Protein AF-A0A9D7AI41-F1 (afdb_monomer)

Sequence (72 aa):
MSRRQLANYMVTEYIAAELAILTGAQSYSIAGKSLTRANLNDITKMRQYWERRVAAFNGRGGRVVKTVHIRD

pLDDT: mean 79.19, std 13.68, range [48.59, 93.44]

Secondary structure (DSSP, 8-state):
--HHHHHHHHHHHHHHHHHHHHTT-SEEEETTEEEEGGGHHHHHHHHHHHHHHHHHHH-S------------

Nearest PDB structures (foldseek):
  8gtd-assembly1_M  TM=5.823E-01  e=2.184E-02  Dinoroseobacter phage vB_DshS-R4C
  3r4i-assembly5_E  TM=5.485E-01  e=2.191E+00  Paraburkholderia xenovorans LB400
  3r4i-assembly1_A  TM=5.508E-01  e=2.340E+00  Paraburkholderia xenovorans LB400

InterPro domains:
  IPR046146 Protein of unknown function DUF6148 [PF19645] (12-71)

Radius of gyration: 14.45 Å; Cα contacts (8 Å, |Δi|>4): 55; chains: 1; bounding box: 27×44×32 Å

Foldseek 3Di:
DDPLVVLVVLLVQLVVQLVCQVVPNQWDDDPNDIDGVVCNVVSVVSNVVSVVVNVVVVDVDDDDDPPDDDDD

Solvent-accessible surface area (backbone atoms only — not comparable to full-atom values): 4375 Å² total; per-residue (Å²): 134,52,74,63,57,48,26,52,50,50,29,52,53,35,49,52,46,52,49,43,37,72,76,66,37,65,61,43,75,56,98,93,40,84,44,39,56,91,40,48,71,58,45,54,52,51,27,53,52,27,46,52,49,38,46,52,74,74,36,95,75,83,88,80,81,85,83,80,83,85,76,136

Organism: NCBI:txid2738837

Structure (mmCIF, N/CA/C/O backbone):
data_AF-A0A9D7AI41-F1
#
_entry.id   AF-A0A9D7AI41-F1
#
loop_
_atom_site.group_PDB
_atom_site.id
_atom_site.type_symbol
_atom_site.label_atom_id
_atom_site.label_alt_id
_atom_site.label_comp_id
_atom_site.label_asym_id
_atom_site.label_entity_id
_atom_site.label_seq_id
_atom_site.pdbx_PDB_ins_code
_atom_site.Cartn_x
_atom_site.Cartn_y
_atom_site.Cartn_z
_atom_site.occupancy
_atom_site.B_iso_or_equiv
_atom_site.auth_seq_id
_atom_site.auth_comp_id
_atom_site.auth_asym_id
_atom_site.auth_atom_id
_atom_site.pdbx_PDB_model_num
ATOM 1 N N . MET A 1 1 ? 4.405 12.508 -13.698 1.00 76.00 1 MET A N 1
ATOM 2 C CA . MET A 1 1 ? 4.895 11.373 -12.880 1.00 76.00 1 MET A CA 1
ATOM 3 C C . MET A 1 1 ? 5.167 10.180 -13.792 1.00 76.00 1 MET A C 1
ATOM 5 O O . MET A 1 1 ? 4.319 9.871 -14.619 1.00 76.00 1 MET A O 1
ATOM 9 N N . SER A 1 2 ? 6.333 9.535 -13.702 1.00 90.94 2 SER A N 1
ATOM 10 C CA . SER A 1 2 ? 6.664 8.349 -14.517 1.00 90.94 2 SER A CA 1
ATOM 11 C C . SER A 1 2 ? 6.038 7.060 -13.960 1.00 90.94 2 SER A C 1
ATOM 13 O O . SER A 1 2 ? 5.723 6.981 -12.775 1.00 90.94 2 SER A O 1
ATOM 15 N N . ARG A 1 3 ? 5.894 6.011 -14.789 1.00 87.88 3 ARG A N 1
ATOM 16 C CA . ARG A 1 3 ? 5.316 4.713 -14.364 1.00 87.88 3 ARG A CA 1
ATOM 17 C C . ARG A 1 3 ? 6.072 4.065 -13.198 1.00 87.88 3 ARG A C 1
ATOM 19 O O . ARG A 1 3 ? 5.448 3.476 -12.321 1.00 87.88 3 ARG A O 1
ATOM 26 N N . ARG A 1 4 ? 7.401 4.205 -13.169 1.00 88.94 4 ARG A N 1
ATOM 27 C CA . ARG A 1 4 ? 8.245 3.734 -12.062 1.00 88.94 4 ARG A CA 1
ATOM 28 C C . ARG A 1 4 ? 8.006 4.544 -10.788 1.00 88.94 4 ARG A C 1
ATOM 30 O O . ARG A 1 4 ? 7.850 3.956 -9.724 1.00 88.94 4 ARG A O 1
ATOM 37 N N . GLN A 1 5 ? 7.927 5.873 -10.900 1.00 91.25 5 GLN A N 1
ATOM 38 C CA . GLN A 1 5 ? 7.590 6.739 -9.764 1.00 91.25 5 GLN A CA 1
ATOM 39 C C . GLN A 1 5 ? 6.199 6.415 -9.212 1.00 91.25 5 GLN A C 1
ATOM 41 O O . GLN A 1 5 ? 6.045 6.329 -8.001 1.00 91.25 5 GLN A O 1
ATOM 46 N N . LEU A 1 6 ? 5.215 6.169 -10.085 1.00 92.25 6 LEU A N 1
ATOM 47 C CA . LEU A 1 6 ? 3.874 5.744 -9.683 1.00 92.25 6 LEU A CA 1
ATOM 48 C C . LEU A 1 6 ? 3.912 4.420 -8.917 1.00 92.25 6 LEU A C 1
ATOM 50 O O . LEU A 1 6 ? 3.288 4.314 -7.871 1.00 92.25 6 LEU A O 1
ATOM 54 N N . ALA A 1 7 ? 4.660 3.425 -9.397 1.00 90.69 7 ALA A N 1
ATOM 55 C CA . ALA A 1 7 ? 4.757 2.139 -8.712 1.00 90.69 7 ALA A CA 1
ATOM 56 C C . ALA A 1 7 ? 5.358 2.274 -7.302 1.00 90.69 7 ALA A C 1
ATOM 58 O O . ALA A 1 7 ? 4.788 1.735 -6.360 1.00 90.69 7 ALA A O 1
ATOM 59 N N . ASN A 1 8 ? 6.441 3.042 -7.147 1.00 90.25 8 ASN A N 1
ATOM 60 C CA . ASN A 1 8 ? 7.028 3.324 -5.832 1.00 90.25 8 ASN A CA 1
ATOM 61 C C . ASN A 1 8 ? 6.047 4.058 -4.913 1.00 90.25 8 ASN A C 1
ATOM 63 O O . ASN A 1 8 ? 5.893 3.679 -3.758 1.00 90.25 8 ASN A O 1
ATOM 67 N N . TYR A 1 9 ? 5.357 5.073 -5.440 1.00 93.44 9 TYR A N 1
ATOM 68 C CA . TYR A 1 9 ? 4.355 5.827 -4.693 1.00 93.44 9 TYR A CA 1
ATOM 69 C C . TYR A 1 9 ? 3.233 4.920 -4.176 1.00 93.44 9 TYR A C 1
ATOM 71 O O . TYR A 1 9 ? 2.931 4.931 -2.988 1.00 93.44 9 TYR A O 1
ATOM 79 N N . MET A 1 10 ? 2.681 4.059 -5.036 1.00 92.69 10 MET A N 1
ATOM 80 C CA . MET A 1 10 ? 1.621 3.139 -4.629 1.00 92.69 10 MET A CA 1
ATOM 81 C C . MET A 1 10 ? 2.090 2.146 -3.557 1.00 92.69 10 MET A C 1
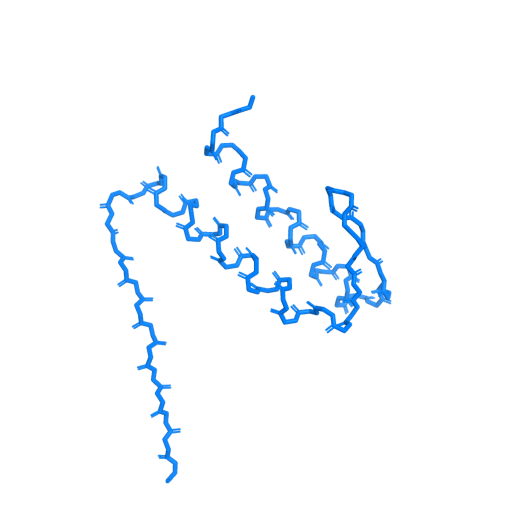ATOM 83 O O . MET A 1 10 ? 1.328 1.870 -2.638 1.00 92.69 10 MET A O 1
ATOM 87 N N . VAL A 1 11 ? 3.321 1.618 -3.634 1.00 91.75 11 VAL A N 1
ATOM 88 C CA . VAL A 1 11 ? 3.861 0.735 -2.578 1.00 91.75 11 VAL A CA 1
ATOM 89 C C . VAL A 1 11 ? 3.860 1.446 -1.225 1.00 91.75 11 VAL A C 1
ATOM 91 O O . VAL A 1 11 ? 3.354 0.885 -0.256 1.00 91.75 11 VAL A O 1
ATOM 94 N N . THR A 1 12 ? 4.366 2.680 -1.167 1.00 92.81 12 THR A N 1
ATOM 95 C CA . THR A 1 12 ? 4.402 3.475 0.070 1.00 92.81 12 THR A CA 1
ATOM 96 C C . THR A 1 12 ? 3.008 3.682 0.653 1.00 92.81 12 THR A C 1
ATOM 9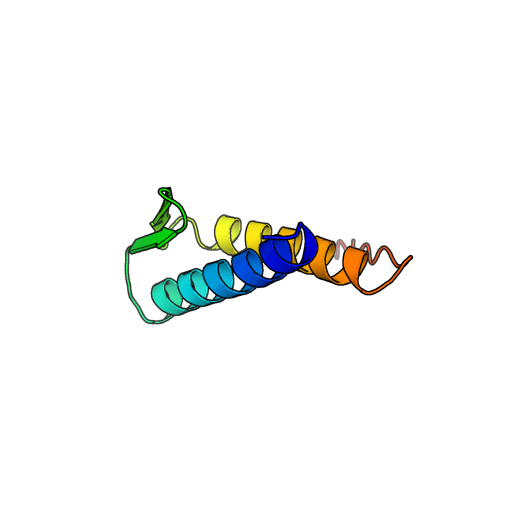8 O O . THR A 1 12 ? 2.795 3.459 1.841 1.00 92.81 12 THR A O 1
ATOM 101 N N . GLU A 1 13 ? 2.043 4.053 -0.183 1.00 92.31 13 GLU A N 1
ATOM 102 C CA . GLU A 1 13 ? 0.671 4.305 0.255 1.00 92.31 13 G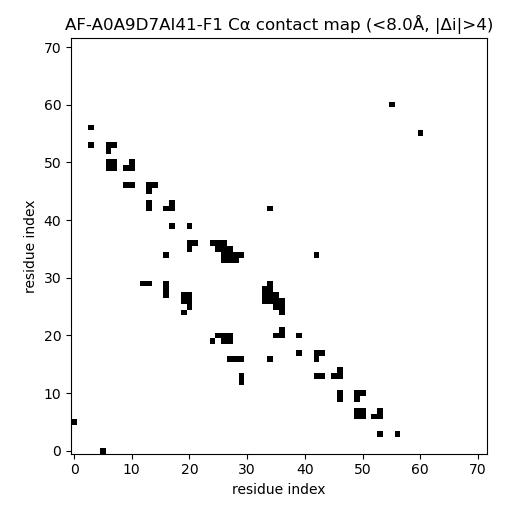LU A CA 1
ATOM 103 C C . GLU A 1 13 ? -0.024 3.032 0.776 1.00 92.31 13 GLU A C 1
ATOM 105 O O . GLU A 1 13 ? -0.713 3.066 1.795 1.00 92.31 13 GLU A O 1
ATOM 110 N N . TYR A 1 14 ? 0.192 1.876 0.134 1.00 90.19 14 TYR A N 1
ATOM 111 C CA . TYR A 1 14 ? -0.357 0.606 0.625 1.00 90.19 14 TYR A CA 1
ATOM 112 C C . TYR A 1 14 ? 0.309 0.137 1.928 1.00 90.19 14 TYR A C 1
ATOM 114 O O . TYR A 1 14 ? -0.379 -0.436 2.769 1.00 90.19 14 TYR A O 1
ATOM 122 N N . ILE A 1 15 ? 1.606 0.403 2.129 1.00 90.88 15 ILE A N 1
ATOM 123 C CA . ILE A 1 15 ? 2.288 0.153 3.413 1.00 90.88 15 ILE A CA 1
ATOM 124 C C . ILE A 1 15 ? 1.703 1.045 4.513 1.00 90.88 15 ILE A C 1
ATOM 126 O O . ILE A 1 15 ? 1.423 0.560 5.607 1.00 90.88 15 ILE A O 1
ATOM 130 N N . ALA A 1 16 ? 1.487 2.331 4.228 1.00 88.94 16 ALA A N 1
ATOM 131 C CA . ALA A 1 16 ? 0.893 3.264 5.183 1.00 88.94 16 ALA A CA 1
ATOM 132 C C . ALA A 1 16 ? -0.530 2.841 5.580 1.00 88.94 16 ALA A C 1
ATOM 134 O O . ALA A 1 16 ? -0.865 2.848 6.764 1.00 88.94 16 ALA A O 1
ATOM 135 N N . ALA A 1 17 ? -1.340 2.403 4.612 1.00 87.62 17 ALA A N 1
ATOM 136 C CA . 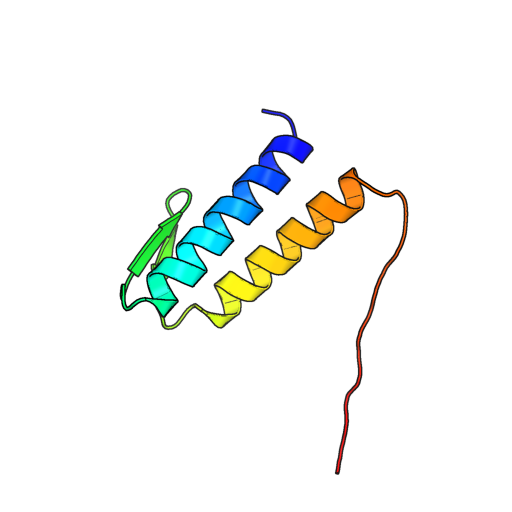ALA A 1 17 ? -2.680 1.883 4.869 1.00 87.62 17 ALA A CA 1
ATOM 137 C C . ALA A 1 17 ? -2.661 0.589 5.703 1.00 87.62 17 ALA A C 1
ATOM 139 O O . ALA A 1 17 ? -3.441 0.455 6.646 1.00 87.62 17 ALA A O 1
ATOM 140 N N . GLU A 1 18 ? -1.764 -0.353 5.383 1.00 86.50 18 GLU A N 1
ATOM 141 C CA . GLU A 1 18 ? -1.576 -1.597 6.143 1.00 86.50 18 GLU A CA 1
ATOM 142 C C . GLU A 1 18 ? -1.180 -1.287 7.594 1.00 86.50 18 GLU A C 1
ATOM 144 O O . GLU A 1 18 ? -1.795 -1.807 8.524 1.00 86.50 18 GLU A O 1
ATOM 149 N N . LEU A 1 19 ? -0.232 -0.368 7.799 1.00 88.69 19 LEU A N 1
ATOM 150 C CA . LEU A 1 19 ? 0.208 0.047 9.128 1.00 88.69 19 LEU A CA 1
ATOM 151 C C . LEU A 1 19 ? -0.904 0.748 9.914 1.00 88.69 19 LEU A C 1
ATOM 153 O O . LEU A 1 19 ? -1.118 0.396 11.067 1.00 88.69 19 LEU A O 1
ATOM 157 N N . ALA A 1 20 ? -1.649 1.673 9.302 1.00 86.56 20 ALA A N 1
ATOM 158 C CA . ALA A 1 20 ? -2.772 2.351 9.953 1.00 86.56 20 ALA A CA 1
ATOM 159 C C . ALA A 1 20 ? -3.842 1.355 10.427 1.00 86.56 20 ALA A C 1
ATOM 161 O O . ALA A 1 20 ? -4.332 1.439 11.553 1.00 86.56 20 ALA A O 1
ATOM 162 N N . ILE A 1 21 ? -4.174 0.374 9.587 1.00 83.19 21 ILE A N 1
ATOM 163 C CA . ILE A 1 21 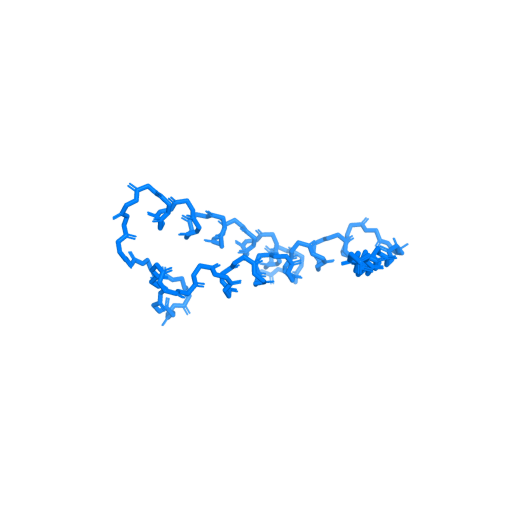? -5.145 -0.666 9.931 1.00 83.19 21 ILE A CA 1
ATOM 164 C C . ILE A 1 21 ? -4.635 -1.561 11.065 1.00 83.19 21 ILE A C 1
ATOM 166 O O . ILE A 1 21 ? -5.403 -1.929 11.958 1.00 83.19 21 ILE A O 1
ATOM 170 N N . LEU A 1 22 ? -3.346 -1.908 11.049 1.00 83.12 22 LEU A N 1
ATOM 171 C CA . LEU A 1 22 ? -2.719 -2.733 12.082 1.00 83.12 22 LEU A CA 1
ATOM 172 C C . LEU A 1 22 ? -2.580 -2.002 13.425 1.00 83.12 22 LEU A C 1
ATOM 174 O O . LEU A 1 22 ? -2.730 -2.637 14.466 1.00 83.12 22 LEU A O 1
ATOM 178 N N . THR A 1 23 ? -2.347 -0.686 13.426 1.00 84.19 23 THR A N 1
ATOM 179 C CA . THR A 1 23 ? -2.248 0.132 14.651 1.00 84.19 23 THR A CA 1
ATOM 180 C C . THR A 1 23 ? -3.604 0.499 15.255 1.00 84.19 23 THR A C 1
ATOM 182 O O . THR A 1 23 ? -3.658 1.164 16.288 1.00 84.19 23 THR A O 1
ATOM 185 N N . GLY A 1 24 ? -4.702 0.024 14.660 1.00 72.06 24 GLY A N 1
ATOM 186 C CA . GLY A 1 24 ? -6.047 0.131 15.222 1.00 72.06 24 GLY A CA 1
ATOM 187 C C . GLY A 1 24 ? -6.966 1.117 14.506 1.00 72.06 24 GLY A C 1
ATOM 188 O O . GLY A 1 24 ? -8.117 1.261 14.923 1.00 72.06 24 GLY A O 1
ATOM 189 N N . ALA A 1 25 ? -6.532 1.759 13.416 1.00 73.88 25 ALA A N 1
ATOM 190 C CA . ALA A 1 25 ? -7.451 2.535 12.590 1.00 73.88 25 ALA A CA 1
ATOM 191 C C . ALA A 1 25 ? -8.423 1.581 11.878 1.00 73.88 25 ALA A C 1
ATOM 193 O O . ALA A 1 25 ? -8.024 0.687 11.134 1.00 73.88 25 ALA A O 1
ATOM 194 N N . GLN A 1 26 ? -9.730 1.756 12.081 1.00 71.62 26 GLN A N 1
ATOM 195 C CA . GLN A 1 26 ? -10.716 0.913 11.395 1.00 71.62 26 GLN A CA 1
ATOM 196 C C . GLN A 1 26 ? -10.799 1.191 9.891 1.00 71.62 26 GLN A C 1
ATOM 198 O O . GLN A 1 26 ? -11.235 0.314 9.140 1.00 71.62 26 GLN A O 1
ATOM 203 N N . SER A 1 27 ? -10.388 2.388 9.455 1.00 70.12 27 SER A N 1
ATOM 204 C CA . SER A 1 27 ? -10.440 2.807 8.058 1.00 70.12 27 SER A CA 1
ATOM 205 C C . SER A 1 27 ? -9.320 3.787 7.680 1.00 70.12 27 SER A C 1
ATOM 207 O O . SER A 1 27 ? -8.844 4.554 8.514 1.00 70.12 27 SER A O 1
ATOM 209 N N . TYR A 1 28 ? -8.902 3.747 6.416 1.00 77.56 28 TYR A N 1
ATOM 210 C CA . TYR A 1 28 ? -7.902 4.612 5.787 1.00 77.56 28 TYR A CA 1
ATOM 211 C C . TYR A 1 28 ? -8.335 4.905 4.343 1.00 77.56 28 TYR A C 1
ATOM 213 O O . TYR A 1 28 ? -9.035 4.095 3.742 1.00 77.56 28 TYR A O 1
ATOM 221 N N . SER A 1 29 ? -7.944 6.038 3.758 1.00 76.50 29 SER A N 1
ATOM 222 C CA . SER A 1 29 ? -8.309 6.376 2.372 1.00 76.50 29 SER A CA 1
ATOM 223 C C . SER A 1 29 ? -7.069 6.546 1.505 1.00 76.50 29 SER A C 1
ATOM 225 O O . SER A 1 29 ? -6.223 7.379 1.805 1.00 76.50 29 SER A O 1
ATOM 227 N N . ILE A 1 30 ? -6.986 5.789 0.409 1.00 80.00 30 ILE A N 1
ATOM 228 C CA . ILE A 1 30 ? -5.902 5.869 -0.581 1.00 80.00 30 ILE A CA 1
ATOM 229 C C . ILE A 1 30 ? -6.493 6.126 -1.965 1.00 80.00 30 ILE A C 1
ATOM 231 O O . ILE A 1 30 ? -7.358 5.380 -2.422 1.00 80.00 30 ILE A O 1
ATOM 235 N N . ALA A 1 31 ? -6.028 7.167 -2.660 1.00 73.81 31 ALA A N 1
ATOM 236 C CA . ALA A 1 31 ? -6.416 7.460 -4.047 1.00 73.81 31 ALA A CA 1
ATOM 237 C C . ALA A 1 31 ? -7.946 7.396 -4.309 1.00 73.81 31 ALA A C 1
ATOM 239 O O . ALA A 1 31 ? -8.392 6.848 -5.318 1.00 73.81 31 ALA A O 1
ATOM 240 N N . GLY A 1 32 ? -8.753 7.903 -3.368 1.00 77.00 32 GLY A N 1
ATOM 241 C CA . GLY A 1 32 ? -10.223 7.906 -3.443 1.00 77.00 32 GLY A CA 1
ATOM 242 C C . GLY A 1 32 ? -10.914 6.587 -3.067 1.00 77.00 32 GLY A C 1
ATOM 243 O O . GLY A 1 32 ? -12.136 6.503 -3.128 1.00 77.00 32 GLY A O 1
ATOM 244 N N . LYS A 1 33 ? -10.165 5.556 -2.664 1.00 75.81 33 LYS A N 1
ATOM 245 C CA . LYS A 1 33 ? -10.703 4.281 -2.175 1.00 75.81 33 LYS A CA 1
ATOM 246 C C . LYS A 1 33 ? -10.642 4.232 -0.654 1.00 75.81 33 LYS A C 1
ATOM 248 O O . LYS A 1 33 ? -9.581 4.464 -0.077 1.00 75.81 33 LYS A O 1
ATOM 253 N N . SER A 1 34 ? -11.763 3.885 -0.028 1.00 78.38 34 SER A N 1
ATOM 254 C CA . SER A 1 34 ? -11.811 3.580 1.402 1.00 78.38 34 SER A CA 1
ATOM 255 C C . SER A 1 34 ? -11.324 2.151 1.639 1.00 78.38 34 SER A C 1
ATOM 257 O O . SER A 1 34 ? -11.749 1.215 0.962 1.00 78.38 34 SER A O 1
ATOM 259 N N . LEU A 1 35 ? -10.399 1.999 2.576 1.00 79.25 35 LEU A N 1
ATOM 260 C CA . LEU A 1 35 ? -9.802 0.747 3.006 1.00 79.25 35 LEU A CA 1
ATOM 261 C C . LEU A 1 35 ? -10.149 0.527 4.469 1.00 79.25 35 LEU A C 1
ATOM 263 O O . LEU A 1 35 ? -9.961 1.427 5.277 1.00 79.25 35 LEU A O 1
ATOM 267 N N . THR A 1 36 ? -10.627 -0.663 4.818 1.00 77.81 36 THR A N 1
ATOM 268 C CA . THR A 1 36 ? -10.967 -1.010 6.204 1.00 77.81 36 THR A CA 1
ATOM 269 C C . THR A 1 36 ? -10.210 -2.244 6.666 1.00 77.81 36 THR A C 1
ATOM 271 O O . THR A 1 36 ? -9.620 -2.967 5.859 1.00 77.81 36 THR A O 1
ATOM 274 N N . ARG A 1 37 ? -10.261 -2.541 7.968 1.00 74.19 37 ARG A N 1
ATOM 275 C CA . ARG A 1 37 ? -9.628 -3.741 8.541 1.00 74.19 37 ARG A CA 1
ATOM 276 C C . ARG A 1 37 ? -10.070 -5.051 7.880 1.00 74.19 37 ARG A C 1
ATOM 278 O O . ARG A 1 37 ? -9.251 -5.953 7.721 1.00 74.19 37 ARG A O 1
ATOM 285 N N . ALA A 1 38 ? -11.321 -5.137 7.424 1.00 78.88 38 ALA A N 1
ATOM 286 C CA . ALA A 1 38 ? -11.830 -6.296 6.687 1.00 78.88 38 ALA A CA 1
ATOM 287 C C . ALA A 1 38 ? -11.127 -6.508 5.329 1.00 78.88 38 ALA A C 1
ATOM 289 O O . ALA A 1 38 ? -11.114 -7.619 4.807 1.00 78.88 38 ALA A O 1
ATOM 290 N N . ASN A 1 39 ? -10.500 -5.468 4.770 1.00 83.25 39 ASN A N 1
ATOM 291 C CA . ASN A 1 39 ? -9.806 -5.514 3.484 1.00 83.25 39 ASN A CA 1
ATOM 292 C C . ASN A 1 39 ? -8.299 -5.775 3.608 1.00 83.25 39 ASN A C 1
ATOM 294 O O . ASN A 1 39 ? -7.603 -5.704 2.596 1.00 83.25 39 ASN A O 1
ATOM 298 N N . LEU A 1 40 ? -7.775 -6.080 4.803 1.00 85.31 40 LEU A N 1
ATOM 299 C CA . LEU A 1 40 ? -6.331 -6.227 5.031 1.00 85.31 40 LEU A CA 1
ATOM 300 C C . LEU A 1 40 ? -5.676 -7.199 4.035 1.00 85.31 40 LEU A C 1
ATOM 302 O O . LEU A 1 40 ? -4.661 -6.871 3.433 1.00 85.31 40 LEU A O 1
ATOM 306 N N . ASN A 1 41 ? -6.311 -8.344 3.768 1.00 87.12 41 ASN A N 1
ATOM 307 C CA . ASN A 1 41 ? -5.799 -9.320 2.803 1.00 87.12 41 ASN A CA 1
ATOM 308 C C . ASN A 1 41 ? -5.696 -8.743 1.374 1.00 87.12 41 ASN A C 1
ATOM 310 O O . ASN A 1 41 ? -4.752 -9.031 0.641 1.00 87.12 41 ASN A O 1
ATOM 314 N N . ASP A 1 42 ? -6.641 -7.897 0.965 1.00 87.12 42 ASP A N 1
ATOM 315 C CA . ASP A 1 42 ? -6.632 -7.282 -0.365 1.00 87.12 42 ASP A CA 1
ATOM 316 C C . ASP A 1 42 ? -5.623 -6.132 -0.466 1.00 87.12 42 ASP A C 1
ATOM 318 O O . ASP A 1 42 ? -4.976 -5.968 -1.502 1.00 87.12 42 ASP A O 1
ATOM 322 N N . ILE A 1 43 ? -5.416 -5.394 0.625 1.00 88.44 43 ILE A N 1
ATOM 323 C CA . ILE A 1 43 ? -4.370 -4.369 0.760 1.00 88.44 43 ILE A CA 1
ATOM 324 C C . ILE A 1 43 ? -2.992 -5.013 0.615 1.00 88.44 43 ILE A C 1
ATOM 326 O O . ILE A 1 43 ? -2.192 -4.568 -0.211 1.00 88.44 43 ILE A O 1
ATOM 330 N N . THR A 1 44 ? -2.740 -6.115 1.325 1.00 88.12 44 THR A N 1
ATOM 331 C CA . THR A 1 44 ? -1.484 -6.863 1.222 1.00 88.12 44 THR A CA 1
ATOM 332 C C . THR A 1 44 ? -1.272 -7.412 -0.197 1.00 88.12 44 THR A C 1
ATOM 334 O O . THR A 1 44 ? -0.168 -7.313 -0.738 1.00 88.12 44 THR A O 1
ATOM 337 N N . LYS A 1 45 ? -2.317 -7.929 -0.866 1.00 91.25 45 LYS A N 1
ATOM 338 C CA . LYS A 1 45 ? -2.226 -8.361 -2.279 1.00 91.25 45 LYS A CA 1
ATOM 339 C C . LYS A 1 45 ? -1.873 -7.204 -3.217 1.00 91.25 45 LYS A C 1
ATOM 341 O O . LYS A 1 45 ? -1.033 -7.372 -4.103 1.00 91.25 45 LYS A O 1
ATOM 346 N N . MET A 1 46 ? -2.493 -6.036 -3.035 1.00 90.50 46 MET A N 1
ATOM 347 C CA . MET A 1 46 ? -2.203 -4.850 -3.843 1.00 90.50 46 MET A CA 1
ATOM 348 C C . MET A 1 46 ? -0.784 -4.330 -3.600 1.00 90.50 46 MET A C 1
ATOM 350 O O . MET A 1 46 ? -0.092 -4.017 -4.571 1.00 90.50 46 MET A O 1
ATOM 354 N N . ARG A 1 47 ? -0.304 -4.323 -2.348 1.00 92.06 47 ARG A N 1
ATOM 355 C CA . ARG A 1 47 ? 1.096 -4.016 -2.020 1.00 92.06 47 ARG A CA 1
ATOM 356 C C . ARG A 1 47 ? 2.050 -4.924 -2.794 1.00 92.06 47 ARG A C 1
ATOM 358 O O . ARG A 1 47 ? 2.881 -4.429 -3.553 1.00 92.06 47 ARG A O 1
ATOM 365 N N . GLN A 1 48 ? 1.867 -6.242 -2.695 1.00 90.38 48 GLN A N 1
ATOM 366 C CA . GLN A 1 48 ? 2.702 -7.221 -3.402 1.00 90.38 48 GLN A CA 1
ATOM 367 C C . GLN A 1 48 ? 2.667 -7.037 -4.924 1.00 90.38 48 GLN A C 1
ATOM 369 O O . GLN A 1 48 ? 3.674 -7.220 -5.609 1.00 90.38 48 GLN A O 1
ATOM 374 N N . TYR A 1 49 ? 1.511 -6.680 -5.485 1.00 92.25 49 TYR A N 1
ATOM 375 C CA . TYR A 1 49 ? 1.386 -6.388 -6.910 1.00 92.25 49 TYR A CA 1
ATOM 376 C C . TYR A 1 49 ? 2.246 -5.190 -7.335 1.00 92.25 49 TYR A C 1
ATOM 378 O O . TYR A 1 49 ? 2.959 -5.267 -8.342 1.00 92.25 49 TYR A O 1
ATOM 386 N N . TRP A 1 50 ? 2.216 -4.095 -6.572 1.00 92.06 50 TRP A N 1
ATOM 387 C CA . TRP A 1 50 ? 3.025 -2.915 -6.868 1.00 92.06 50 TRP A CA 1
ATOM 388 C C . TRP A 1 50 ? 4.513 -3.148 -6.604 1.00 92.06 50 TRP A C 1
ATOM 390 O O . TRP A 1 50 ? 5.327 -2.733 -7.425 1.00 92.06 50 TRP A O 1
ATOM 400 N N . GLU A 1 51 ? 4.875 -3.902 -5.566 1.00 89.56 51 GLU A N 1
ATOM 401 C CA . GLU A 1 51 ? 6.260 -4.321 -5.308 1.00 89.56 51 GLU A CA 1
ATOM 402 C C . GLU A 1 51 ? 6.827 -5.137 -6.476 1.00 89.56 51 GLU A C 1
ATOM 404 O O . GLU A 1 51 ? 7.932 -4.864 -6.943 1.00 89.56 51 GLU A O 1
ATOM 409 N N . ARG A 1 52 ? 6.049 -6.078 -7.034 1.00 89.25 52 ARG A N 1
ATOM 410 C CA . ARG A 1 52 ? 6.444 -6.823 -8.245 1.00 89.25 52 ARG A CA 1
ATOM 411 C C . ARG A 1 52 ? 6.667 -5.899 -9.438 1.00 89.25 52 ARG A C 1
ATOM 413 O O . ARG A 1 52 ? 7.586 -6.126 -10.220 1.00 89.25 52 ARG A O 1
ATOM 420 N N . ARG A 1 53 ? 5.850 -4.852 -9.592 1.00 89.81 53 ARG A N 1
ATOM 421 C CA . ARG A 1 53 ? 6.028 -3.845 -10.651 1.00 89.81 53 ARG A CA 1
ATOM 422 C C . ARG A 1 53 ? 7.279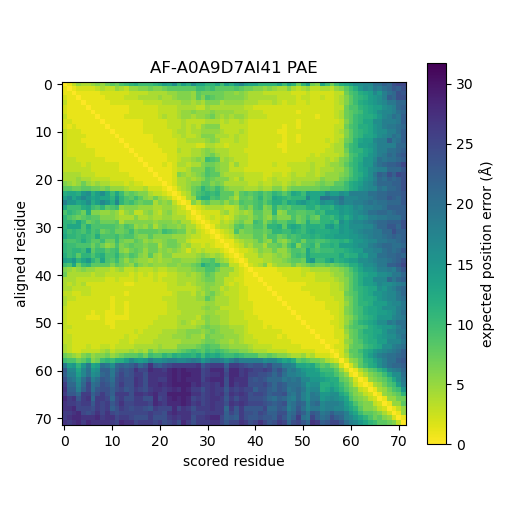 -3.001 -10.433 1.00 89.81 53 ARG A C 1
ATOM 424 O O . ARG A 1 53 ? 8.019 -2.793 -11.387 1.00 89.81 53 ARG A O 1
ATOM 431 N N . VAL A 1 54 ? 7.539 -2.552 -9.205 1.00 89.38 54 VAL A N 1
ATOM 432 C CA . VAL A 1 54 ? 8.779 -1.846 -8.842 1.00 89.38 54 VAL A CA 1
ATOM 433 C C . VAL A 1 54 ? 9.992 -2.723 -9.145 1.00 89.38 54 VAL A C 1
ATOM 435 O O . VAL A 1 54 ? 10.912 -2.276 -9.827 1.00 89.38 54 VAL A O 1
ATOM 438 N N . ALA A 1 55 ? 9.958 -3.989 -8.726 1.00 86.50 55 ALA A N 1
ATOM 439 C CA . ALA A 1 55 ? 11.001 -4.963 -9.022 1.00 86.50 55 ALA A CA 1
ATOM 440 C C . ALA A 1 55 ? 11.195 -5.150 -10.535 1.00 86.50 55 ALA A C 1
ATOM 442 O O . ALA A 1 55 ? 12.326 -5.109 -11.001 1.00 86.50 55 ALA A O 1
ATOM 443 N N . ALA A 1 56 ? 10.116 -5.249 -11.318 1.00 86.56 56 ALA A N 1
ATOM 444 C CA . ALA A 1 56 ? 10.185 -5.355 -12.778 1.00 86.56 56 ALA A CA 1
ATOM 445 C C . ALA A 1 56 ? 10.763 -4.099 -13.459 1.00 86.56 56 ALA A C 1
ATOM 447 O O . ALA A 1 56 ? 11.420 -4.204 -14.493 1.00 86.56 56 ALA A O 1
ATOM 448 N N . PHE A 1 57 ? 10.546 -2.906 -12.893 1.00 84.25 57 PHE A N 1
ATOM 449 C CA . PHE A 1 57 ? 11.189 -1.677 -13.371 1.00 84.25 57 PHE A CA 1
ATOM 450 C C . PHE A 1 57 ? 12.667 -1.577 -12.971 1.00 84.25 57 PHE A C 1
ATOM 452 O O . PHE A 1 57 ? 13.420 -0.862 -13.633 1.00 84.25 57 PHE A O 1
ATOM 459 N N . ASN A 1 58 ? 13.075 -2.257 -11.897 1.00 80.25 58 ASN A N 1
ATOM 460 C CA . ASN A 1 58 ? 14.451 -2.270 -11.399 1.00 80.25 58 ASN A CA 1
ATOM 461 C C . ASN A 1 58 ? 15.295 -3.399 -12.013 1.00 80.25 58 ASN A C 1
ATOM 463 O O . ASN A 1 58 ? 16.499 -3.232 -12.176 1.00 80.25 58 ASN A O 1
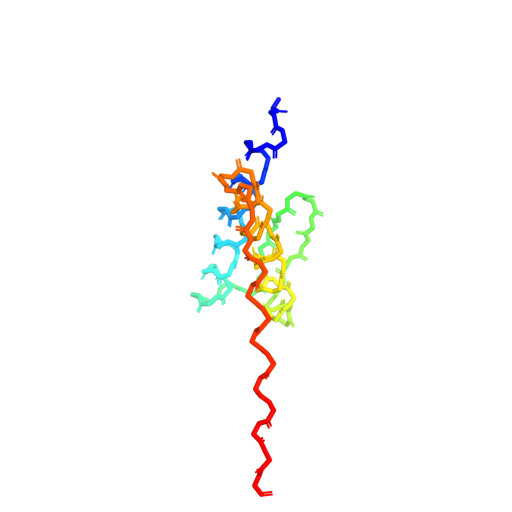ATOM 467 N N . GLY A 1 59 ? 14.679 -4.527 -12.368 1.00 66.69 59 GLY A N 1
ATOM 468 C CA . GLY A 1 59 ? 15.339 -5.709 -12.905 1.00 66.69 59 GLY A CA 1
ATOM 469 C C . GLY A 1 59 ? 14.551 -6.299 -14.069 1.00 66.69 59 GLY A C 1
ATOM 470 O O . GLY A 1 59 ? 13.413 -6.742 -13.923 1.00 66.69 59 GLY A O 1
ATOM 471 N N . ARG A 1 60 ? 15.171 -6.362 -15.247 1.00 55.06 60 ARG A N 1
ATOM 472 C CA . ARG A 1 60 ? 14.732 -7.274 -16.306 1.00 55.06 60 ARG A CA 1
ATOM 473 C C . ARG A 1 60 ? 14.955 -8.719 -15.817 1.00 55.06 60 ARG A C 1
ATOM 475 O O . ARG A 1 60 ? 16.053 -9.233 -15.969 1.00 55.06 60 ARG A O 1
ATOM 482 N N . GLY A 1 61 ? 13.934 -9.369 -15.250 1.00 53.88 61 GLY A N 1
ATOM 483 C CA . GLY A 1 61 ? 13.903 -10.827 -15.030 1.00 53.88 61 GLY A CA 1
ATOM 484 C C . GLY A 1 61 ? 13.770 -11.281 -13.571 1.00 53.88 61 GLY A C 1
ATOM 485 O O . GLY A 1 61 ? 14.393 -10.729 -12.674 1.00 53.88 61 GLY A O 1
ATOM 486 N N . GLY A 1 62 ? 12.968 -12.328 -13.347 1.00 48.59 62 GLY A N 1
ATOM 487 C CA . GLY A 1 62 ? 12.965 -13.082 -12.088 1.00 48.59 62 GLY A CA 1
ATOM 488 C C . GLY A 1 62 ? 11.584 -13.311 -11.479 1.00 48.59 62 GLY A C 1
ATOM 489 O O . GLY A 1 62 ? 11.247 -12.765 -10.434 1.00 48.59 62 GLY A O 1
ATOM 490 N N . ARG A 1 63 ? 10.771 -14.148 -12.124 1.00 54.81 63 ARG A N 1
ATOM 491 C CA . ARG A 1 63 ? 9.524 -14.689 -11.571 1.00 54.81 63 ARG A CA 1
ATOM 492 C C . ARG A 1 63 ? 9.854 -15.598 -10.375 1.00 54.81 63 ARG A C 1
ATOM 494 O O . ARG A 1 63 ? 10.333 -16.704 -10.585 1.00 54.81 63 ARG A O 1
ATOM 501 N N . VAL A 1 64 ? 9.542 -15.186 -9.145 1.00 55.91 64 VAL A N 1
ATOM 502 C CA . VAL A 1 64 ? 9.506 -16.108 -7.994 1.00 55.91 64 VAL A CA 1
ATOM 503 C C . VAL A 1 64 ? 8.062 -16.559 -7.788 1.00 55.91 64 VAL A C 1
ATOM 505 O O . VAL A 1 64 ? 7.276 -15.905 -7.104 1.00 55.91 64 VAL A O 1
ATOM 508 N N . VAL A 1 65 ? 7.693 -17.676 -8.423 1.00 55.09 65 VAL A N 1
ATOM 509 C CA . VAL A 1 65 ? 6.503 -18.434 -8.019 1.00 55.09 65 VAL A CA 1
ATOM 510 C C . VAL A 1 65 ? 6.897 -19.252 -6.795 1.00 55.09 65 VAL A C 1
ATOM 512 O O . VAL A 1 65 ? 7.572 -20.265 -6.925 1.00 55.09 65 VAL A O 1
ATOM 515 N N . LYS A 1 66 ? 6.486 -18.824 -5.602 1.00 49.59 66 LYS A N 1
ATOM 516 C CA . LYS A 1 66 ? 6.404 -19.729 -4.451 1.00 49.59 66 LYS A CA 1
ATOM 517 C C . LYS A 1 66 ? 5.003 -20.328 -4.437 1.00 49.59 66 LYS A C 1
ATOM 519 O O . LYS A 1 66 ? 4.108 -19.795 -3.792 1.00 49.59 66 LYS A O 1
ATOM 524 N N . THR A 1 67 ? 4.815 -21.414 -5.178 1.00 51.56 67 THR A N 1
ATOM 525 C CA . THR A 1 67 ? 3.714 -22.342 -4.911 1.00 51.56 67 THR A CA 1
ATOM 526 C C . THR A 1 67 ? 4.314 -23.486 -4.116 1.00 51.56 67 THR A C 1
ATOM 528 O O . THR A 1 67 ? 4.907 -24.394 -4.683 1.00 51.56 67 THR A O 1
ATOM 531 N N . VAL A 1 68 ? 4.205 -23.407 -2.794 1.00 56.34 68 VAL A N 1
ATOM 532 C CA . VAL A 1 68 ? 4.434 -24.546 -1.907 1.00 56.34 68 VAL A CA 1
ATOM 533 C C . VAL A 1 68 ? 3.087 -24.818 -1.255 1.00 56.34 68 VAL A C 1
ATOM 535 O O . VAL A 1 68 ? 2.664 -24.112 -0.345 1.00 56.34 68 VAL A O 1
ATOM 538 N N . HIS A 1 69 ? 2.358 -25.774 -1.825 1.00 51.44 69 HIS A N 1
ATOM 539 C CA . HIS A 1 69 ? 1.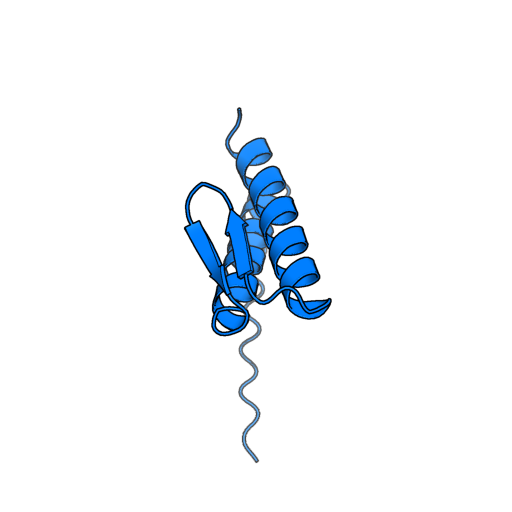170 -26.346 -1.210 1.00 51.44 69 HIS A CA 1
ATOM 540 C C . HIS A 1 69 ? 1.649 -27.526 -0.365 1.00 51.44 69 HIS A C 1
ATOM 542 O O . HIS A 1 69 ? 1.920 -28.596 -0.902 1.00 51.44 69 HIS A O 1
ATOM 548 N N . ILE A 1 70 ? 1.839 -27.292 0.933 1.00 54.22 70 ILE A N 1
ATOM 549 C CA . ILE A 1 70 ? 2.093 -28.353 1.912 1.00 54.22 70 ILE A CA 1
ATOM 550 C C . ILE A 1 70 ? 0.722 -28.940 2.249 1.00 54.22 70 ILE A C 1
ATOM 552 O O . ILE A 1 70 ? -0.164 -28.207 2.689 1.00 54.22 70 ILE A O 1
ATOM 556 N N . ARG A 1 71 ? 0.532 -30.227 1.957 1.00 52.84 71 ARG A N 1
ATOM 557 C CA . ARG A 1 71 ? -0.568 -31.041 2.481 1.00 52.84 71 ARG A CA 1
ATOM 558 C C . ARG A 1 71 ? 0.026 -31.966 3.543 1.00 52.84 71 ARG A C 1
ATOM 560 O O . ARG A 1 71 ? 1.098 -32.516 3.287 1.00 52.84 71 ARG A O 1
ATOM 567 N N . ASP A 1 72 ? -0.653 -32.055 4.684 1.00 54.25 72 ASP A N 1
ATOM 568 C CA . ASP A 1 72 ? -0.527 -33.134 5.678 1.00 54.25 72 ASP A CA 1
ATOM 569 C C . ASP A 1 72 ? -0.890 -34.493 5.057 1.00 54.25 72 ASP A C 1
A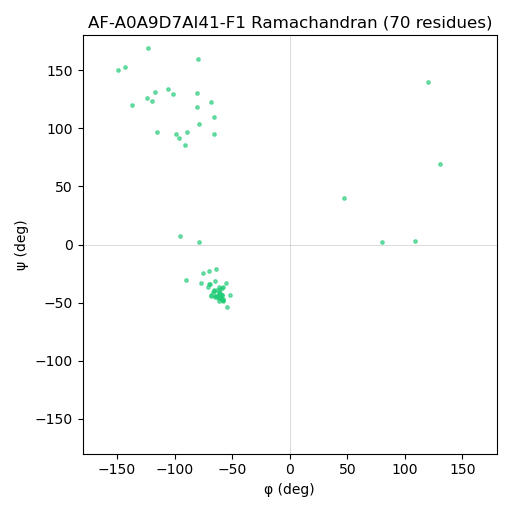TOM 571 O O . ASP A 1 72 ? -1.806 -34.513 4.193 1.00 54.25 72 ASP A O 1
#

Mean predicted aligned error: 9.09 Å